Protein AF-A0A1I9Q5E5-F1 (afdb_monomer_lite)

Sequence (100 aa):
ARHRIICLQNDHKALMQRIESGLHDVHAEIRKTNIERFTVAGENNFEATGEPFVRVNLVVPNSPAEHAGLQLEDLIVEFGTVNWRNFKDLQDVNKVVQAS

Radius of gyration: 22.34 Å; chains: 1; bounding box: 32×34×68 Å

InterPro domains:
  IPR035269 26S Proteasome non-ATPase regulatory subunit 9 [PTHR12651] (1-100)
  IPR036034 PDZ superfamily [G3DSA:2.30.42.10] (36-100)
  IPR036034 PDZ superfamily [SSF50156] (48-96)
  IPR040815 Nas2, N-terminal [PF18265] (1-28)
  IPR041489 PDZ domain 6 [PF17820] (56-98)

Organism: NCBI:txid197152

Secondary structure (DSSP, 8-state):
-HHHHHHHHHHHHHHHHHHHHHHHHHHHHHHHHHHHHHHS--S------S---EE-----TTSHHHHTT--TTPEESEETTEETTT--SHHHHHHHHHT-

pLDDT: mean 80.88, std 14.98, range [41.22, 94.5]

Foldseek 3Di:
DVVVVVVVVVVVVVVVVVVVVVVVVVVVVVVVVVVVVVVVPVDPPPVLVADFDDFAQDDDPPDPCVVVVHDHGDTDQDQQPDGPVRDDDCVVNVVSVVVD

Structure (mmCIF, N/CA/C/O backbone):
data_AF-A0A1I9Q5E5-F1
#
_entry.id   AF-A0A1I9Q5E5-F1
#
loop_
_atom_site.group_PDB
_atom_site.id
_atom_site.type_symbol
_atom_site.label_atom_id
_atom_site.label_alt_id
_atom_site.label_comp_id
_atom_site.label_asym_id
_atom_site.label_entity_id
_atom_site.label_seq_id
_atom_site.pdbx_PDB_ins_code
_atom_site.Cartn_x
_atom_site.Cartn_y
_atom_site.Cartn_z
_atom_site.occupancy
_atom_site.B_iso_or_equiv
_atom_site.auth_seq_id
_atom_site.auth_comp_id
_atom_site.auth_asym_id
_atom_site.auth_atom_id
_atom_site.pdbx_PDB_model_num
ATOM 1 N N . ALA A 1 1 ? 11.679 12.477 -49.356 1.00 62.81 1 ALA A N 1
ATOM 2 C CA . ALA A 1 1 ? 11.637 12.967 -47.956 1.00 62.81 1 ALA A CA 1
ATOM 3 C C . ALA A 1 1 ? 10.633 12.213 -47.065 1.00 62.81 1 ALA A C 1
ATOM 5 O O . ALA A 1 1 ? 11.015 11.801 -45.979 1.00 62.81 1 ALA A O 1
ATOM 6 N N . ARG A 1 2 ? 9.389 11.959 -47.509 1.00 78.69 2 ARG A N 1
ATOM 7 C CA . ARG A 1 2 ? 8.328 11.311 -46.700 1.00 78.69 2 ARG A CA 1
ATOM 8 C C . ARG A 1 2 ? 8.628 9.875 -46.238 1.00 78.69 2 ARG A C 1
ATOM 10 O O . ARG A 1 2 ? 8.315 9.524 -45.111 1.00 78.69 2 ARG A O 1
ATOM 17 N N . HIS A 1 3 ? 9.268 9.066 -47.082 1.00 84.88 3 HIS A N 1
ATOM 18 C CA . HIS A 1 3 ? 9.592 7.669 -46.764 1.00 84.88 3 HIS A CA 1
ATOM 19 C C . HIS A 1 3 ? 10.504 7.538 -45.531 1.00 84.88 3 HIS A C 1
ATOM 21 O O . HIS A 1 3 ? 10.219 6.758 -44.633 1.00 84.88 3 HIS A O 1
ATOM 27 N N . ARG A 1 4 ? 11.537 8.386 -45.430 1.00 84.50 4 ARG A N 1
ATOM 28 C CA . ARG A 1 4 ? 12.478 8.390 -44.299 1.00 84.50 4 ARG A CA 1
ATOM 29 C C . ARG A 1 4 ? 11.793 8.715 -42.971 1.00 84.50 4 ARG A C 1
ATOM 31 O O . ARG A 1 4 ? 12.098 8.093 -41.963 1.00 84.50 4 ARG A O 1
ATOM 38 N N . ILE A 1 5 ? 10.855 9.662 -4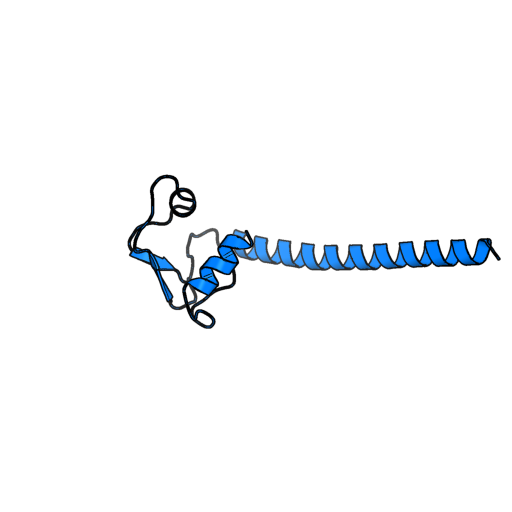2.988 1.00 84.81 5 ILE A N 1
ATOM 39 C CA . ILE A 1 5 ? 10.077 10.055 -41.806 1.00 84.81 5 ILE A CA 1
ATOM 40 C C . ILE A 1 5 ? 9.202 8.886 -41.341 1.00 84.81 5 ILE A C 1
ATOM 42 O O . ILE A 1 5 ? 9.170 8.587 -40.153 1.00 84.81 5 ILE A O 1
ATOM 46 N N . ILE A 1 6 ? 8.556 8.183 -42.278 1.00 83.69 6 ILE A N 1
ATOM 47 C CA . ILE A 1 6 ? 7.726 7.010 -41.972 1.00 83.69 6 ILE A CA 1
ATOM 48 C C . ILE A 1 6 ? 8.573 5.888 -41.356 1.00 83.69 6 ILE A C 1
ATOM 50 O O . ILE A 1 6 ? 8.169 5.307 -40.353 1.00 83.69 6 ILE A O 1
ATOM 54 N N . CYS A 1 7 ? 9.763 5.610 -41.901 1.00 87.56 7 CYS A N 1
ATOM 55 C CA . CYS A 1 7 ? 10.667 4.606 -41.335 1.00 87.56 7 CYS A CA 1
ATOM 56 C C . CYS A 1 7 ? 11.076 4.948 -39.898 1.00 87.56 7 CYS A C 1
ATOM 58 O O . CYS A 1 7 ? 11.007 4.084 -39.034 1.00 87.56 7 CYS A O 1
ATOM 60 N N . LEU A 1 8 ? 11.433 6.208 -39.632 1.00 89.38 8 LEU A N 1
ATOM 61 C CA . LEU A 1 8 ? 11.818 6.659 -38.291 1.00 89.38 8 LEU A CA 1
ATOM 62 C C . LEU A 1 8 ? 10.654 6.589 -37.294 1.00 89.38 8 LEU A C 1
ATOM 64 O O . LEU A 1 8 ? 10.847 6.186 -36.153 1.00 89.38 8 LEU A O 1
ATOM 68 N N . GLN A 1 9 ? 9.439 6.948 -37.715 1.00 89.31 9 GLN A N 1
ATOM 69 C CA . GLN A 1 9 ? 8.253 6.855 -36.858 1.00 89.31 9 GLN A CA 1
ATOM 70 C C . GLN A 1 9 ? 7.890 5.403 -36.532 1.00 89.31 9 GLN A C 1
ATOM 72 O O . GLN A 1 9 ? 7.533 5.099 -35.394 1.00 89.31 9 GLN A O 1
ATOM 77 N N . ASN A 1 10 ? 8.003 4.505 -37.512 1.00 91.56 10 ASN A N 1
ATOM 78 C CA . ASN A 1 10 ? 7.761 3.081 -37.308 1.00 91.56 10 ASN A CA 1
ATOM 79 C C . ASN A 1 10 ? 8.820 2.450 -36.398 1.00 91.56 10 ASN A C 1
ATOM 81 O O . ASN A 1 10 ? 8.462 1.686 -35.507 1.00 91.56 10 ASN A O 1
ATOM 85 N N . ASP A 1 11 ? 10.093 2.801 -36.584 1.00 93.56 11 ASP A N 1
ATOM 86 C CA . ASP A 1 11 ? 11.195 2.330 -35.740 1.00 93.56 11 ASP A CA 1
ATOM 87 C C . ASP A 1 11 ? 11.029 2.802 -34.291 1.00 93.56 11 ASP A C 1
ATOM 89 O O . ASP A 1 11 ? 11.045 1.995 -33.366 1.00 93.56 11 ASP A O 1
ATOM 93 N N . HIS A 1 12 ? 10.718 4.085 -34.095 1.00 94.50 12 HIS A N 1
ATOM 94 C CA . HIS A 1 12 ? 10.421 4.636 -32.776 1.00 94.50 12 HIS A CA 1
ATOM 95 C C . HIS A 1 12 ? 9.234 3.929 -32.104 1.00 94.50 12 HIS A C 1
ATOM 97 O O . HIS A 1 12 ? 9.297 3.592 -30.922 1.00 94.50 12 HIS A O 1
ATOM 103 N N . LYS A 1 13 ? 8.154 3.663 -32.851 1.00 92.62 13 LYS A N 1
ATOM 104 C CA . LYS A 1 13 ? 6.997 2.919 -32.334 1.00 92.62 13 LYS A CA 1
ATOM 105 C C . LYS A 1 13 ? 7.383 1.492 -31.936 1.00 92.62 13 LYS A C 1
ATOM 107 O O . LYS A 1 13 ? 6.978 1.038 -30.870 1.00 92.62 13 LYS A O 1
ATOM 112 N N . ALA A 1 14 ? 8.177 0.807 -32.757 1.00 94.12 14 ALA A N 1
ATOM 113 C CA . ALA A 1 14 ? 8.671 -0.532 -32.455 1.00 94.12 14 ALA A CA 1
ATOM 114 C C . ALA A 1 14 ? 9.596 -0.537 -31.225 1.00 94.12 14 ALA A C 1
ATOM 116 O O . ALA A 1 14 ? 9.510 -1.432 -30.387 1.00 94.12 14 ALA A O 1
ATOM 117 N N . LEU A 1 15 ? 10.446 0.482 -31.077 1.00 93.19 15 LEU A N 1
ATOM 118 C CA . LEU A 1 15 ? 11.325 0.642 -29.923 1.00 93.19 15 LEU A CA 1
ATOM 119 C C . LEU A 1 15 ? 10.528 0.877 -28.633 1.00 93.19 15 LEU A C 1
ATOM 121 O O . LEU A 1 15 ? 10.759 0.182 -27.647 1.00 93.19 15 LEU A O 1
ATOM 125 N N . MET A 1 16 ? 9.553 1.789 -28.656 1.00 94.44 16 MET A N 1
ATOM 126 C CA . MET A 1 16 ? 8.658 2.055 -27.522 1.00 94.44 16 MET A CA 1
ATOM 127 C C . MET A 1 16 ? 7.896 0.797 -27.089 1.00 94.44 16 MET A C 1
ATOM 129 O O . MET A 1 16 ? 7.855 0.489 -25.902 1.00 94.44 16 MET A O 1
ATOM 133 N N . GLN A 1 17 ? 7.368 0.020 -28.040 1.00 92.50 17 GLN A N 1
ATOM 134 C CA . GLN A 1 17 ? 6.678 -1.240 -27.738 1.00 92.50 17 GLN A CA 1
ATOM 135 C C . GLN A 1 17 ? 7.593 -2.267 -27.060 1.00 92.50 17 GLN A C 1
ATOM 137 O O . GLN A 1 17 ? 7.176 -2.948 -26.128 1.00 92.50 17 GLN A O 1
ATOM 142 N N . ARG A 1 18 ? 8.856 -2.367 -27.492 1.00 92.56 18 ARG A N 1
ATOM 143 C CA . ARG A 1 18 ? 9.835 -3.271 -26.867 1.00 92.56 18 ARG A CA 1
ATOM 144 C C . ARG A 1 18 ? 10.173 -2.853 -25.439 1.00 92.56 18 ARG A C 1
ATOM 146 O O . ARG A 1 18 ? 10.302 -3.718 -24.578 1.00 92.56 18 ARG A O 1
ATOM 153 N N . ILE A 1 19 ? 10.303 -1.549 -25.195 1.00 92.12 19 ILE A N 1
ATOM 154 C CA . ILE A 1 19 ? 10.541 -1.004 -23.852 1.00 92.12 19 ILE A CA 1
ATOM 155 C C . ILE A 1 19 ? 9.347 -1.314 -22.943 1.00 92.12 19 ILE A C 1
ATOM 157 O O . ILE A 1 19 ? 9.533 -1.831 -21.844 1.00 92.12 19 ILE A O 1
ATOM 161 N N . GLU A 1 20 ? 8.128 -1.044 -23.414 1.00 90.44 20 GLU A N 1
ATOM 162 C CA . GLU A 1 20 ? 6.902 -1.285 -22.652 1.00 90.44 20 GLU A CA 1
ATOM 163 C C . GLU A 1 20 ? 6.718 -2.771 -22.319 1.00 90.44 20 GLU A C 1
ATOM 165 O O . GLU A 1 20 ? 6.414 -3.100 -21.173 1.00 90.44 20 GLU A O 1
ATOM 170 N N . SER A 1 21 ? 6.967 -3.668 -23.279 1.00 89.31 21 SER A N 1
ATOM 171 C CA . SER A 1 21 ? 6.915 -5.118 -23.051 1.00 89.31 21 SER A CA 1
ATOM 172 C C . SER A 1 21 ? 7.927 -5.556 -21.995 1.00 89.31 21 SER A C 1
ATOM 174 O O . SER A 1 21 ? 7.547 -6.214 -21.034 1.00 89.31 21 SER A O 1
ATOM 176 N N . GLY A 1 22 ? 9.192 -5.137 -22.114 1.00 87.62 22 GLY A N 1
ATOM 177 C CA . GLY A 1 22 ? 10.230 -5.522 -21.154 1.00 87.62 22 GLY A CA 1
ATOM 178 C C . GLY A 1 22 ? 9.939 -5.034 -19.733 1.00 87.62 22 GLY A C 1
ATOM 179 O O . GLY A 1 22 ? 10.189 -5.754 -18.768 1.00 87.62 22 GLY A O 1
ATOM 180 N N . LEU A 1 23 ? 9.353 -3.841 -19.590 1.00 87.19 23 LEU A N 1
ATOM 181 C CA . LEU A 1 23 ? 8.914 -3.337 -18.289 1.00 87.19 23 LEU A CA 1
ATOM 182 C C . LEU A 1 23 ? 7.760 -4.173 -17.715 1.00 87.19 23 LEU A C 1
ATOM 184 O O . LEU A 1 23 ? 7.768 -4.496 -16.527 1.00 87.19 23 LEU A O 1
ATOM 188 N N . HIS A 1 24 ? 6.786 -4.543 -18.552 1.00 87.62 24 HIS A N 1
ATOM 189 C CA . HIS A 1 24 ? 5.682 -5.409 -18.142 1.00 87.62 24 HIS A CA 1
ATOM 190 C C . HIS A 1 24 ? 6.159 -6.798 -17.728 1.00 87.62 24 HIS A C 1
ATOM 192 O O . HIS A 1 24 ? 5.646 -7.310 -16.737 1.00 87.62 24 HIS A O 1
ATOM 198 N N . ASP A 1 25 ? 7.136 -7.380 -18.422 1.00 85.12 25 ASP A N 1
ATOM 199 C CA . ASP A 1 25 ? 7.691 -8.696 -18.096 1.00 85.12 25 ASP A CA 1
ATOM 200 C C . ASP A 1 25 ? 8.390 -8.681 -16.730 1.00 85.12 25 ASP A C 1
ATOM 202 O O . ASP A 1 25 ? 8.075 -9.499 -15.863 1.00 85.12 25 ASP A O 1
ATOM 206 N N . VAL A 1 26 ? 9.247 -7.683 -16.480 1.00 84.75 26 VAL A N 1
ATOM 207 C CA . VAL A 1 26 ? 9.906 -7.499 -15.174 1.00 84.75 26 VAL A CA 1
ATOM 208 C C . VAL A 1 26 ? 8.871 -7.285 -14.067 1.00 84.75 26 VAL A C 1
ATOM 210 O O . VAL A 1 26 ? 8.935 -7.915 -13.013 1.00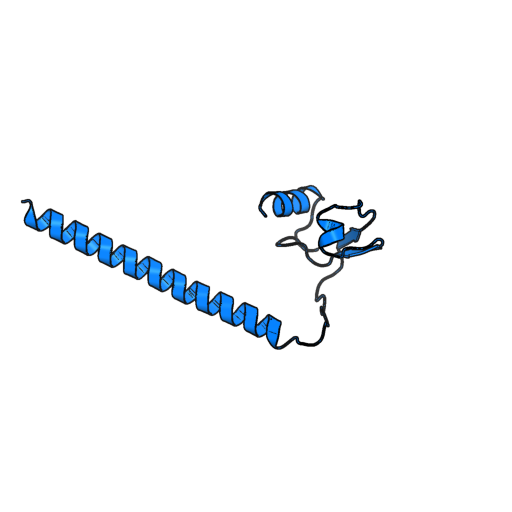 84.75 26 VAL A O 1
ATOM 213 N N . HIS A 1 27 ? 7.872 -6.428 -14.294 1.00 81.88 27 HIS A N 1
ATOM 214 C CA . HIS A 1 27 ? 6.816 -6.190 -13.310 1.00 81.88 27 HIS A CA 1
ATOM 215 C C . HIS A 1 27 ? 5.900 -7.407 -13.108 1.00 81.88 27 HIS A C 1
ATOM 217 O O . HIS A 1 27 ? 5.412 -7.627 -11.999 1.00 81.88 27 HIS A O 1
ATOM 223 N N . ALA A 1 28 ? 5.642 -8.208 -14.142 1.00 79.31 28 ALA A N 1
ATOM 224 C CA . ALA A 1 28 ? 4.866 -9.440 -14.043 1.00 79.31 28 ALA A CA 1
ATOM 225 C C . ALA A 1 28 ? 5.618 -10.510 -13.243 1.00 79.31 28 ALA A C 1
ATOM 227 O O . ALA A 1 28 ? 5.003 -11.177 -12.412 1.00 79.31 28 ALA A O 1
ATOM 228 N N . GLU A 1 29 ? 6.932 -10.628 -13.431 1.00 74.00 29 GLU A N 1
ATOM 229 C CA . GLU A 1 29 ? 7.788 -11.541 -12.672 1.00 74.00 29 GLU A CA 1
ATOM 230 C C . GLU A 1 29 ? 7.909 -11.127 -11.201 1.00 74.00 29 GLU A C 1
ATOM 232 O O . GLU A 1 29 ? 7.762 -11.966 -10.310 1.00 74.00 29 GLU A O 1
ATOM 237 N N . ILE A 1 30 ? 8.047 -9.826 -10.922 1.00 75.88 30 ILE A N 1
ATOM 238 C CA . ILE A 1 30 ? 7.998 -9.292 -9.552 1.00 75.88 30 ILE A CA 1
ATOM 239 C C . ILE A 1 30 ? 6.625 -9.553 -8.924 1.00 75.88 30 ILE A C 1
ATOM 241 O O . ILE A 1 30 ? 6.560 -10.013 -7.786 1.00 75.88 30 ILE A O 1
ATOM 245 N N . ARG A 1 31 ? 5.518 -9.319 -9.648 1.00 71.69 31 ARG A N 1
ATOM 246 C CA . ARG A 1 31 ? 4.164 -9.608 -9.143 1.00 71.69 31 ARG A CA 1
ATOM 247 C C . ARG A 1 31 ? 3.954 -11.091 -8.862 1.00 71.69 31 ARG A C 1
ATOM 249 O O . ARG A 1 31 ? 3.412 -11.409 -7.810 1.00 71.69 31 ARG A O 1
ATOM 256 N N . LYS A 1 32 ? 4.391 -11.988 -9.750 1.00 66.81 32 LYS A N 1
ATOM 257 C CA . LYS A 1 32 ? 4.324 -13.438 -9.520 1.00 66.81 32 LYS A CA 1
ATOM 258 C C . LYS A 1 32 ? 5.173 -13.853 -8.330 1.00 66.81 32 LYS A C 1
ATOM 260 O O . LYS A 1 32 ? 4.650 -14.519 -7.457 1.00 66.81 32 LYS A O 1
ATOM 265 N N . THR A 1 33 ? 6.417 -13.389 -8.243 1.00 66.94 33 THR A N 1
ATOM 266 C CA . THR A 1 33 ? 7.303 -13.684 -7.107 1.00 66.94 33 THR A CA 1
ATOM 267 C C . THR A 1 33 ? 6.708 -13.178 -5.795 1.00 66.94 33 THR A C 1
ATOM 269 O O . THR A 1 33 ? 6.785 -13.859 -4.777 1.00 66.94 33 THR A O 1
ATOM 272 N N . ASN A 1 34 ? 6.093 -11.993 -5.803 1.00 61.69 34 ASN A N 1
ATOM 273 C CA . ASN A 1 34 ? 5.419 -11.459 -4.630 1.00 61.69 34 ASN A CA 1
ATOM 274 C C . ASN A 1 34 ? 4.221 -12.341 -4.257 1.00 61.69 34 ASN A C 1
ATOM 276 O O . ASN A 1 34 ? 4.151 -12.813 -3.132 1.00 61.69 34 ASN A O 1
ATOM 280 N N . ILE A 1 35 ? 3.332 -12.651 -5.206 1.00 58.59 35 ILE A N 1
ATOM 281 C CA . ILE A 1 35 ? 2.170 -13.514 -4.952 1.00 58.59 35 ILE A CA 1
ATOM 282 C C . ILE A 1 35 ? 2.589 -14.927 -4.526 1.00 58.59 35 ILE A C 1
ATOM 284 O O . ILE A 1 35 ? 2.000 -15.456 -3.597 1.00 58.59 35 ILE A O 1
ATOM 288 N N . GLU A 1 36 ? 3.633 -15.514 -5.111 1.00 54.38 36 GLU A N 1
ATOM 289 C CA . GLU A 1 36 ? 4.137 -16.832 -4.714 1.00 54.38 36 GLU A CA 1
ATOM 290 C C . GLU A 1 36 ? 4.726 -16.824 -3.298 1.00 54.38 36 GLU A C 1
ATOM 292 O O . GLU A 1 36 ? 4.482 -17.767 -2.546 1.00 54.38 36 GLU A O 1
ATOM 297 N N . ARG A 1 37 ? 5.396 -15.735 -2.881 1.00 51.84 37 ARG A N 1
ATOM 298 C CA . ARG A 1 37 ? 5.780 -15.512 -1.472 1.00 51.84 37 ARG A CA 1
ATOM 299 C C . ARG A 1 37 ? 4.564 -15.413 -0.545 1.00 51.84 37 ARG A C 1
ATOM 301 O O . ARG A 1 37 ? 4.645 -15.884 0.583 1.00 51.84 37 ARG A O 1
ATOM 308 N N . PHE A 1 38 ? 3.446 -14.857 -1.015 1.00 48.38 38 PHE A N 1
ATOM 309 C CA . PHE A 1 38 ? 2.187 -14.800 -0.263 1.00 48.38 38 PHE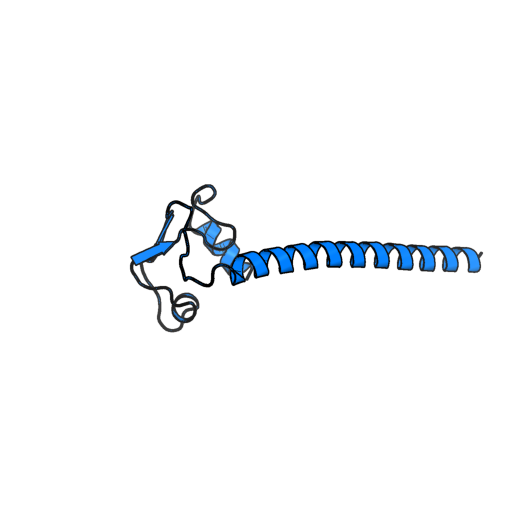 A CA 1
ATOM 310 C C . PHE A 1 38 ? 1.422 -16.138 -0.253 1.00 48.38 38 PHE A C 1
ATOM 312 O O . PHE A 1 38 ? 0.738 -16.425 0.722 1.00 48.38 38 PHE A O 1
ATOM 319 N N . THR A 1 39 ? 1.536 -16.987 -1.282 1.00 48.50 39 THR A N 1
ATOM 320 C CA . THR A 1 39 ? 0.773 -18.251 -1.365 1.00 48.50 39 THR A CA 1
ATOM 321 C C . THR A 1 39 ? 1.446 -19.442 -0.686 1.00 48.50 39 THR A C 1
ATOM 323 O O . THR A 1 39 ? 0.752 -20.386 -0.320 1.00 48.50 39 THR A O 1
ATOM 326 N N . VAL A 1 40 ? 2.771 -19.425 -0.488 1.00 49.34 40 VAL A N 1
ATOM 327 C CA . VAL A 1 40 ? 3.461 -20.454 0.325 1.00 49.34 40 VAL A CA 1
ATOM 328 C C . VAL A 1 40 ? 3.372 -20.184 1.832 1.00 49.34 40 VAL A C 1
ATOM 330 O O . VAL A 1 40 ? 3.646 -21.079 2.624 1.00 49.34 40 VAL A O 1
ATOM 333 N N . ALA A 1 41 ? 2.917 -18.994 2.234 1.00 47.25 41 ALA A N 1
ATOM 334 C CA . ALA A 1 41 ? 2.546 -18.652 3.606 1.00 47.25 41 ALA A CA 1
ATOM 335 C C . ALA A 1 41 ? 1.052 -18.946 3.855 1.00 47.25 41 ALA A C 1
ATOM 337 O O . ALA A 1 41 ? 0.292 -18.105 4.321 1.00 47.25 41 ALA A O 1
ATOM 338 N N . GLY A 1 42 ? 0.620 -20.164 3.510 1.00 42.28 42 GLY A N 1
ATOM 339 C CA . GLY A 1 42 ? -0.722 -20.695 3.787 1.00 42.28 42 GLY A CA 1
ATOM 340 C C . GLY A 1 42 ? -0.961 -21.069 5.255 1.00 42.28 42 GLY A C 1
ATOM 341 O O . GLY A 1 42 ? -1.874 -21.832 5.556 1.00 42.28 42 GLY A O 1
ATOM 342 N N . GLU A 1 43 ? -0.158 -20.533 6.165 1.00 41.22 43 GLU A N 1
ATOM 343 C CA . GLU A 1 43 ? -0.470 -20.419 7.580 1.00 41.22 43 GLU A CA 1
ATOM 344 C C . GLU A 1 43 ? -0.587 -18.920 7.840 1.00 41.22 43 GLU A C 1
ATOM 346 O O . GLU A 1 43 ? 0.302 -18.166 7.452 1.00 41.22 43 GLU A O 1
ATOM 351 N N . ASN A 1 44 ? -1.678 -18.477 8.469 1.00 47.06 44 ASN A N 1
ATOM 352 C CA . ASN A 1 44 ? -1.916 -17.088 8.885 1.00 47.06 44 ASN A CA 1
ATOM 353 C C . ASN A 1 44 ? -0.939 -16.640 9.988 1.00 47.06 44 ASN A C 1
ATOM 355 O O . ASN A 1 44 ? -1.328 -16.026 10.976 1.00 47.06 44 ASN A O 1
ATOM 359 N N . ASN A 1 45 ? 0.337 -16.966 9.841 1.00 45.22 45 ASN A N 1
ATOM 360 C CA . ASN A 1 45 ? 1.408 -16.305 10.526 1.00 45.22 45 ASN A CA 1
ATOM 361 C C . ASN A 1 45 ? 1.770 -15.110 9.643 1.00 45.22 45 ASN A C 1
ATOM 363 O O . ASN A 1 45 ? 2.692 -15.149 8.828 1.00 45.22 45 ASN A O 1
ATOM 367 N N . PHE A 1 46 ? 1.002 -14.027 9.806 1.00 49.69 46 PHE A N 1
ATOM 368 C CA . PHE A 1 46 ? 1.610 -12.704 9.766 1.00 49.69 46 PHE A CA 1
ATOM 369 C C . PHE A 1 46 ? 2.709 -12.749 10.839 1.00 49.69 46 PHE A C 1
ATOM 371 O O . PHE A 1 46 ? 2.506 -12.325 11.974 1.00 49.69 46 PHE A O 1
ATOM 378 N N . GLU A 1 47 ? 3.865 -13.325 10.497 1.00 49.78 47 GLU A N 1
ATOM 379 C CA . GLU A 1 47 ? 5.123 -13.035 11.161 1.00 49.78 47 GLU A CA 1
ATOM 380 C C . GLU A 1 47 ? 5.319 -11.556 10.866 1.00 49.78 47 GLU A C 1
ATOM 382 O O . GLU A 1 47 ? 5.907 -11.158 9.861 1.00 49.78 47 GLU A O 1
ATOM 387 N N . ALA A 1 48 ? 4.679 -10.723 11.680 1.00 54.97 48 ALA A N 1
ATOM 388 C CA . ALA A 1 48 ? 4.896 -9.308 11.701 1.00 54.97 48 ALA A CA 1
ATOM 389 C C . ALA A 1 48 ? 6.351 -9.133 12.116 1.00 54.97 48 ALA A C 1
ATOM 391 O O . ALA A 1 48 ? 6.673 -8.995 13.293 1.00 54.97 48 ALA A O 1
ATOM 392 N N . THR A 1 49 ? 7.262 -9.181 11.148 1.00 59.62 49 THR A N 1
ATOM 393 C CA . THR A 1 49 ? 8.698 -9.002 11.359 1.00 59.62 49 THR A CA 1
ATOM 394 C C . THR A 1 49 ? 9.028 -7.532 11.656 1.00 59.62 49 THR A C 1
ATOM 396 O O . THR A 1 49 ? 10.068 -7.019 11.245 1.00 59.62 49 THR A O 1
ATOM 399 N N . GLY A 1 50 ? 8.124 -6.815 12.322 1.00 67.56 50 GLY A N 1
ATOM 400 C CA . GLY A 1 50 ? 8.181 -5.389 12.575 1.00 67.56 50 GLY A CA 1
ATOM 401 C C . GLY A 1 50 ? 7.545 -5.047 13.914 1.00 67.56 50 GLY A C 1
ATOM 402 O O . GLY A 1 50 ? 6.591 -5.682 14.356 1.00 67.56 50 GLY A O 1
ATOM 403 N N . GLU A 1 51 ? 8.098 -4.030 14.565 1.00 85.19 51 GLU A N 1
ATOM 404 C CA . GLU A 1 51 ? 7.550 -3.501 15.807 1.00 85.19 51 GLU A CA 1
ATOM 405 C C . GLU A 1 51 ? 6.214 -2.795 15.517 1.00 85.19 51 GLU A C 1
ATOM 407 O O . GLU A 1 51 ? 6.133 -2.011 14.564 1.00 85.19 51 GLU A O 1
ATOM 412 N N . PRO A 1 52 ? 5.155 -3.054 16.303 1.00 89.75 52 PRO A N 1
ATOM 413 C CA . PRO A 1 52 ? 3.901 -2.335 16.152 1.00 89.75 52 PRO A CA 1
ATOM 414 C C . PRO A 1 52 ? 4.108 -0.858 16.488 1.00 89.75 52 PRO A C 1
ATOM 416 O O . PRO A 1 52 ? 4.709 -0.521 17.508 1.00 89.75 52 PRO A O 1
ATOM 419 N N . PHE A 1 53 ? 3.592 0.027 15.637 1.00 90.75 53 PHE A N 1
ATOM 420 C CA . PHE A 1 53 ? 3.795 1.474 15.775 1.00 90.75 53 PHE A CA 1
ATOM 421 C C . PHE A 1 53 ? 2.491 2.256 15.967 1.00 90.75 53 PHE A C 1
ATOM 423 O O . PHE A 1 53 ? 2.519 3.400 16.417 1.00 90.75 53 PHE A O 1
ATOM 430 N N . VAL A 1 54 ? 1.341 1.644 15.667 1.00 91.06 54 VAL A N 1
ATOM 431 C CA . VAL A 1 54 ? 0.009 2.231 15.860 1.00 91.06 54 VAL A CA 1
ATOM 432 C C . VAL A 1 54 ? -0.910 1.205 16.513 1.00 91.06 54 VAL A C 1
ATOM 434 O O . VAL A 1 54 ? -0.852 0.019 16.199 1.00 91.06 54 VAL A O 1
ATOM 437 N N . ARG A 1 55 ? -1.787 1.677 17.403 1.00 92.25 55 ARG A N 1
ATOM 438 C CA . ARG A 1 55 ? -2.892 0.896 17.966 1.00 92.25 55 ARG A CA 1
ATOM 439 C C . ARG A 1 55 ? -4.226 1.474 17.516 1.00 92.25 55 ARG A C 1
ATOM 441 O O . ARG A 1 55 ? -4.427 2.689 17.587 1.00 92.25 55 ARG A O 1
ATOM 448 N N . VAL A 1 56 ? -5.146 0.611 17.107 1.00 91.62 56 VAL A N 1
ATOM 449 C CA . VAL A 1 56 ? -6.505 1.004 16.739 1.00 91.62 56 VAL A CA 1
ATOM 450 C C . VAL A 1 56 ? -7.283 1.371 18.000 1.00 91.62 56 VAL A C 1
ATOM 452 O O . VAL A 1 56 ? -7.486 0.553 18.891 1.00 91.62 56 VAL A O 1
ATOM 455 N N . ASN A 1 57 ? -7.712 2.630 18.092 1.00 91.44 57 ASN A N 1
ATOM 456 C CA . ASN A 1 57 ? -8.474 3.125 19.242 1.00 91.44 57 ASN A CA 1
ATOM 457 C C . ASN A 1 57 ? -9.989 3.130 19.007 1.00 91.44 57 ASN A C 1
ATOM 459 O O . ASN A 1 57 ? -10.761 3.150 19.957 1.00 91.44 57 ASN A O 1
ATOM 463 N N . LEU A 1 58 ? -10.423 3.185 17.748 1.00 90.31 58 LEU A N 1
ATOM 464 C CA . LEU A 1 58 ? -11.833 3.230 17.386 1.00 90.31 58 LEU A CA 1
ATOM 465 C C . LEU A 1 58 ? -12.007 2.736 15.954 1.00 90.31 58 LEU A C 1
ATOM 467 O O . LEU A 1 58 ? -11.262 3.141 15.062 1.00 90.31 58 LEU A O 1
ATOM 471 N N . VAL A 1 59 ? -13.044 1.934 15.742 1.00 90.94 59 VAL A N 1
ATOM 472 C CA . VAL A 1 59 ? -13.538 1.561 14.417 1.00 90.94 59 VAL A CA 1
ATOM 473 C C . VAL A 1 59 ? -14.987 2.020 14.330 1.00 90.94 59 VAL A C 1
ATOM 475 O O . VAL A 1 59 ? -15.789 1.743 15.220 1.00 90.94 59 VAL A O 1
ATOM 478 N N . VAL A 1 60 ? -15.303 2.798 13.296 1.00 92.25 60 VAL A N 1
ATOM 479 C CA . VAL A 1 60 ? -16.650 3.345 13.090 1.00 92.25 60 VAL A CA 1
ATOM 480 C C . VAL A 1 60 ? -17.481 2.346 12.272 1.00 92.25 60 VAL A C 1
ATOM 482 O O . VAL A 1 60 ? -16.951 1.807 11.296 1.00 92.25 60 VAL A O 1
ATOM 485 N N . PRO A 1 61 ? -18.770 2.127 12.598 1.00 91.44 61 PRO A N 1
ATOM 486 C CA . PRO A 1 61 ? -19.636 1.254 11.809 1.00 91.44 61 PRO A CA 1
ATOM 487 C C . PRO A 1 61 ? -19.772 1.714 10.356 1.00 91.44 61 PRO A C 1
ATOM 489 O O . PRO A 1 61 ? -19.881 2.913 10.092 1.00 91.44 61 PRO A O 1
ATOM 492 N N . ASN A 1 62 ? -19.815 0.771 9.417 1.00 91.31 62 ASN A N 1
ATOM 493 C CA . ASN A 1 62 ? -19.822 0.978 7.963 1.00 91.31 62 ASN A CA 1
ATOM 494 C C . ASN A 1 62 ? -18.596 1.739 7.418 1.00 91.31 62 ASN A C 1
ATOM 496 O O . ASN A 1 62 ? -18.637 2.275 6.307 1.00 91.31 62 ASN A O 1
ATOM 500 N N 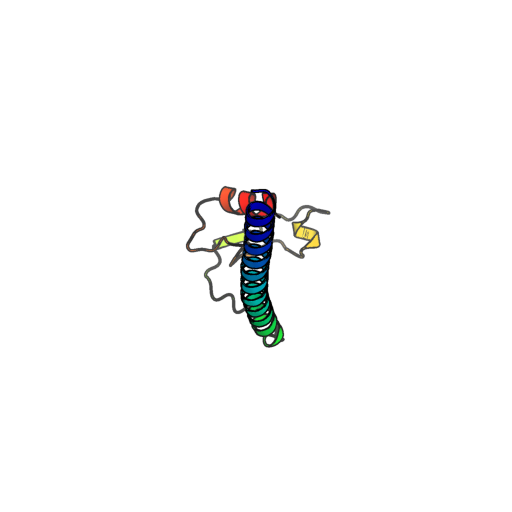. SER A 1 63 ? -17.505 1.827 8.183 1.00 88.50 63 SER A N 1
ATOM 501 C CA . SER A 1 63 ? -16.259 2.438 7.712 1.00 88.50 63 SER A CA 1
ATOM 502 C C . SER A 1 63 ? -15.418 1.449 6.892 1.00 88.50 63 SER A C 1
ATOM 504 O O . SER A 1 63 ? -15.566 0.234 7.041 1.00 88.50 63 SER A O 1
ATOM 506 N N . PRO A 1 64 ? -14.473 1.935 6.064 1.00 87.19 64 PRO A N 1
ATOM 507 C CA . PRO A 1 64 ? -13.523 1.062 5.375 1.00 87.19 64 PRO A CA 1
ATOM 508 C C . PRO A 1 64 ? -12.731 0.160 6.331 1.00 87.19 64 PRO A C 1
ATOM 510 O O . PRO A 1 64 ? -12.416 -0.968 5.976 1.00 87.19 64 PRO A O 1
ATOM 513 N N . ALA A 1 65 ? -12.451 0.637 7.550 1.00 89.44 65 ALA A N 1
ATOM 514 C CA . ALA A 1 65 ? -11.745 -0.126 8.575 1.00 89.44 65 ALA A CA 1
ATOM 515 C C . ALA A 1 65 ? -12.575 -1.312 9.097 1.00 89.44 65 ALA A C 1
ATOM 517 O O . ALA A 1 65 ? -12.028 -2.397 9.267 1.00 89.44 65 ALA A O 1
ATOM 518 N N . GLU A 1 66 ? -13.890 -1.135 9.283 1.00 91.44 66 GLU A N 1
ATOM 519 C CA . GLU A 1 66 ? -14.789 -2.229 9.681 1.00 91.44 66 GLU A CA 1
ATOM 520 C C . GLU A 1 66 ? -14.901 -3.281 8.573 1.00 91.44 66 GLU A C 1
ATOM 522 O O . GLU A 1 66 ? -14.755 -4.473 8.833 1.00 91.44 66 GLU A O 1
ATOM 527 N N . HIS A 1 67 ? -15.086 -2.851 7.321 1.00 88.81 67 HIS A N 1
ATOM 528 C CA . HIS A 1 67 ? -15.138 -3.772 6.181 1.00 88.81 67 HIS A CA 1
ATOM 529 C C . HIS A 1 67 ? -13.808 -4.501 5.941 1.00 88.81 67 HIS A C 1
ATOM 531 O O . HIS A 1 67 ? -13.812 -5.623 5.440 1.00 88.81 67 HIS A O 1
ATOM 537 N N . ALA A 1 68 ? -12.682 -3.883 6.310 1.00 85.62 68 ALA A N 1
ATOM 538 C CA . ALA A 1 68 ? -11.362 -4.507 6.292 1.00 85.62 68 ALA A CA 1
ATOM 539 C C . ALA A 1 68 ? -11.126 -5.473 7.469 1.00 85.62 68 ALA A C 1
ATOM 541 O O . ALA A 1 68 ? -10.109 -6.162 7.484 1.00 85.62 68 ALA A O 1
ATOM 542 N N . GLY A 1 69 ? -12.046 -5.537 8.439 1.00 89.19 69 GLY A N 1
ATOM 543 C CA . GLY A 1 69 ? -11.956 -6.423 9.597 1.00 89.19 69 GLY A CA 1
ATOM 544 C C . GLY A 1 69 ? -11.062 -5.914 10.728 1.00 89.19 69 GLY A C 1
ATOM 545 O O . GLY A 1 69 ? -10.712 -6.706 11.596 1.00 89.19 69 GLY A O 1
ATOM 546 N N . LEU A 1 70 ? -10.695 -4.626 10.742 1.00 91.12 70 LEU A N 1
ATOM 547 C CA . LEU A 1 70 ? -9.950 -4.034 11.857 1.00 91.12 70 LEU A CA 1
ATOM 548 C C . LEU A 1 70 ? -10.828 -3.953 13.108 1.00 91.12 70 LEU A C 1
ATOM 550 O O . LEU A 1 70 ? -12.015 -3.623 13.030 1.00 91.12 70 LEU A O 1
ATOM 554 N N . GLN A 1 71 ? -10.226 -4.195 14.268 1.00 91.75 71 GLN A N 1
ATOM 555 C CA . GLN A 1 71 ? -10.896 -4.196 15.563 1.00 91.75 71 GLN A CA 1
ATOM 556 C C . GLN A 1 71 ? -10.232 -3.236 16.555 1.00 91.75 71 GLN A C 1
ATOM 558 O O . GLN A 1 71 ? -9.127 -2.732 16.357 1.00 91.75 71 GLN A O 1
ATOM 563 N N . LEU A 1 72 ? -10.955 -2.941 17.638 1.00 91.19 72 LEU A N 1
ATOM 564 C CA . LEU A 1 72 ? -10.422 -2.172 18.757 1.00 91.19 72 LEU A CA 1
ATOM 565 C C . LEU A 1 72 ? -9.184 -2.879 19.325 1.00 91.19 72 LEU A C 1
ATOM 567 O O . LEU A 1 72 ? -9.195 -4.091 19.496 1.00 91.19 72 LEU A O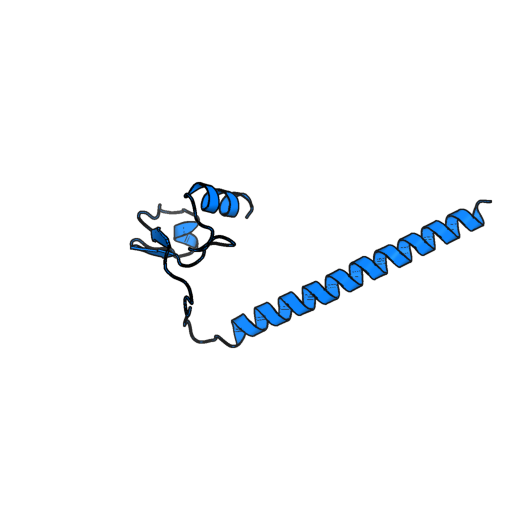 1
ATOM 571 N N . GLU A 1 73 ? -8.163 -2.100 19.671 1.00 91.19 73 GLU A N 1
ATOM 572 C CA . GLU A 1 73 ? -6.900 -2.560 20.261 1.00 91.19 73 GLU A CA 1
ATOM 573 C C . GLU A 1 73 ? -5.962 -3.331 19.326 1.00 91.19 73 GLU A C 1
ATOM 575 O O . GLU A 1 73 ? -4.857 -3.678 19.748 1.00 91.19 73 GLU A O 1
ATOM 580 N N . ASP A 1 74 ? -6.318 -3.487 18.049 1.00 91.50 74 ASP A N 1
ATOM 581 C CA . ASP A 1 74 ? -5.415 -4.064 17.057 1.00 91.50 74 ASP A CA 1
ATOM 582 C C . ASP A 1 74 ? -4.116 -3.262 16.951 1.00 91.50 74 ASP A C 1
ATOM 584 O O . ASP A 1 74 ? -4.104 -2.024 16.954 1.00 91.50 74 ASP A O 1
ATOM 588 N N . LEU A 1 75 ? -3.005 -3.988 16.834 1.00 90.94 75 LEU A N 1
ATOM 589 C CA . LEU A 1 75 ? -1.672 -3.425 16.679 1.00 90.94 75 LEU A CA 1
ATOM 590 C C . LEU A 1 75 ? -1.249 -3.487 15.214 1.00 90.94 75 LEU A C 1
ATOM 592 O O . LEU A 1 75 ? -1.111 -4.559 14.629 1.00 90.94 75 LEU A O 1
ATOM 596 N N . ILE A 1 76 ? -1.009 -2.315 14.634 1.00 89.38 76 ILE A N 1
ATOM 597 C CA . ILE A 1 76 ? -0.600 -2.163 13.244 1.00 89.38 76 ILE A CA 1
ATOM 598 C C . ILE A 1 76 ? 0.925 -2.152 13.168 1.00 89.38 76 ILE A C 1
ATOM 600 O O . ILE A 1 76 ? 1.602 -1.326 13.789 1.00 89.38 76 ILE A O 1
ATOM 604 N N . VAL A 1 77 ? 1.447 -3.080 12.376 1.00 90.69 77 VAL A N 1
ATOM 605 C CA . VAL A 1 77 ? 2.885 -3.307 12.160 1.00 90.69 77 VAL A CA 1
ATOM 606 C C . VAL A 1 77 ? 3.358 -2.695 10.841 1.00 90.69 77 VAL A C 1
ATOM 608 O O . VAL A 1 77 ? 4.483 -2.205 10.744 1.00 90.69 77 VAL A O 1
ATOM 611 N N . GLU A 1 78 ? 2.462 -2.629 9.855 1.00 87.31 78 GLU A N 1
ATOM 612 C CA . GLU A 1 78 ? 2.648 -1.966 8.566 1.00 87.31 78 GLU A CA 1
ATOM 613 C C . GLU A 1 78 ? 1.287 -1.491 8.028 1.00 87.31 78 GLU A C 1
ATOM 615 O O . GLU A 1 78 ? 0.267 -2.149 8.228 1.00 87.31 78 GLU A O 1
ATOM 620 N N . PHE A 1 79 ? 1.265 -0.343 7.352 1.00 86.75 79 PHE A N 1
ATOM 621 C CA . PHE A 1 79 ? 0.097 0.194 6.660 1.00 86.75 79 PHE A CA 1
ATOM 622 C C . PHE A 1 79 ? 0.510 0.726 5.282 1.00 86.75 79 PHE A C 1
ATOM 624 O O . PHE A 1 79 ? 1.056 1.827 5.152 1.00 86.75 79 PHE A O 1
ATOM 631 N N . GLY A 1 80 ? 0.281 -0.073 4.238 1.00 86.06 80 GLY A N 1
ATOM 632 C CA . GLY A 1 80 ? 0.765 0.214 2.886 1.00 86.06 80 GLY A CA 1
ATOM 633 C C . GLY A 1 80 ? 2.290 0.303 2.856 1.00 86.06 80 GLY A C 1
ATOM 634 O O . GLY A 1 80 ? 2.974 -0.687 3.064 1.00 86.06 80 GLY A O 1
ATOM 635 N N . THR A 1 81 ? 2.835 1.494 2.608 1.00 86.50 81 THR A N 1
ATOM 636 C CA . THR A 1 81 ? 4.290 1.734 2.627 1.00 86.50 81 THR A CA 1
ATOM 637 C C . THR A 1 81 ? 4.809 2.257 3.971 1.00 86.50 81 THR A C 1
ATOM 639 O O . THR A 1 81 ? 5.999 2.551 4.089 1.00 86.50 81 THR A O 1
ATOM 642 N N . VAL A 1 82 ? 3.934 2.459 4.961 1.00 89.19 82 VAL A N 1
ATOM 643 C CA . VAL A 1 82 ? 4.274 3.047 6.265 1.00 89.19 82 VAL A CA 1
ATOM 644 C C . VAL A 1 82 ? 4.514 1.945 7.296 1.00 89.19 82 VAL A C 1
ATOM 646 O O . VAL A 1 82 ? 3.687 1.056 7.453 1.00 89.19 82 VAL A O 1
ATOM 649 N N . ASN A 1 83 ? 5.626 2.015 8.023 1.00 90.56 83 ASN A N 1
ATOM 650 C CA . ASN A 1 83 ? 6.014 1.091 9.089 1.00 90.56 83 ASN A CA 1
ATOM 651 C C . ASN A 1 83 ? 6.728 1.842 10.225 1.00 90.56 83 ASN A C 1
ATOM 653 O O . ASN A 1 83 ? 6.986 3.043 10.126 1.00 90.56 83 ASN A O 1
ATOM 657 N N . TRP A 1 84 ? 7.117 1.133 11.288 1.00 89.56 84 TRP A N 1
ATOM 658 C CA . TRP A 1 84 ? 7.758 1.735 12.466 1.00 89.56 84 TRP A CA 1
ATOM 659 C C . TRP A 1 84 ? 9.012 2.576 12.164 1.00 89.56 84 TRP A C 1
ATOM 661 O O . TRP A 1 84 ? 9.324 3.495 12.917 1.00 89.56 84 TRP A O 1
ATOM 671 N N . ARG A 1 85 ? 9.733 2.300 11.065 1.00 88.00 85 ARG A N 1
ATOM 672 C CA . ARG A 1 85 ? 10.965 3.026 10.704 1.00 88.00 85 ARG A CA 1
ATOM 673 C C . ARG A 1 85 ? 10.697 4.372 10.046 1.00 88.00 85 ARG A C 1
ATOM 675 O O . ARG A 1 85 ? 11.555 5.251 10.105 1.00 88.00 85 ARG A O 1
ATOM 682 N N . ASN A 1 86 ? 9.570 4.513 9.352 1.00 89.38 86 ASN A N 1
ATOM 683 C CA . ASN A 1 86 ? 9.255 5.714 8.577 1.00 89.38 86 ASN A CA 1
ATOM 684 C C . ASN A 1 86 ? 8.040 6.487 9.106 1.00 89.38 86 ASN A C 1
ATOM 686 O O . ASN A 1 86 ? 7.817 7.612 8.657 1.00 89.38 86 ASN A O 1
ATOM 690 N N . PHE A 1 87 ? 7.304 5.922 10.063 1.00 90.00 87 PHE A N 1
ATOM 691 C CA . PHE A 1 87 ? 6.169 6.573 10.693 1.00 90.00 87 PHE A CA 1
ATOM 692 C C . PHE A 1 87 ? 6.614 7.780 11.522 1.00 90.00 87 PHE A C 1
ATOM 694 O O . PHE A 1 87 ? 7.425 7.659 12.441 1.00 90.00 87 PHE A O 1
ATOM 701 N N . LYS A 1 88 ? 6.063 8.953 11.198 1.00 89.81 88 LYS A N 1
ATOM 702 C CA . LYS A 1 88 ? 6.277 10.191 11.961 1.00 89.81 88 LYS A CA 1
ATOM 703 C C . LYS A 1 88 ? 4.996 10.672 12.621 1.00 89.81 88 LYS A C 1
ATOM 705 O O . LYS A 1 88 ? 5.015 11.031 13.792 1.00 89.81 88 LYS A O 1
ATOM 710 N N . ASP A 1 89 ? 3.906 10.695 11.859 1.00 90.50 89 ASP A N 1
ATOM 711 C CA . ASP A 1 89 ? 2.590 11.132 12.315 1.00 90.50 89 ASP A CA 1
ATOM 712 C C . ASP A 1 89 ? 1.474 10.430 11.519 1.00 90.50 89 ASP A C 1
ATOM 714 O O . ASP A 1 89 ? 1.699 9.923 10.416 1.00 90.50 89 ASP A O 1
ATOM 718 N N . LEU A 1 90 ? 0.244 10.444 12.043 1.00 88.12 90 LEU A N 1
ATOM 719 C CA . LEU A 1 90 ? -0.949 9.914 11.371 1.00 88.12 90 LEU A CA 1
ATOM 720 C C . LEU A 1 90 ? -1.208 10.527 9.984 1.00 88.12 90 LEU A C 1
ATOM 722 O O . LEU A 1 90 ? -1.879 9.901 9.161 1.00 88.12 90 LEU A O 1
ATOM 726 N N . GLN A 1 91 ? -0.666 11.711 9.679 1.00 89.56 91 GLN A N 1
ATOM 727 C CA . GLN A 1 91 ? -0.690 12.253 8.316 1.00 89.56 91 GLN A CA 1
ATOM 728 C C . GLN A 1 91 ? -0.079 11.302 7.275 1.00 89.56 91 GLN A C 1
ATOM 730 O O . GLN A 1 91 ? -0.553 11.268 6.141 1.00 89.56 91 GLN A O 1
ATOM 735 N N . ASP A 1 92 ? 0.945 10.519 7.624 1.00 86.56 92 ASP A N 1
ATOM 736 C CA . ASP A 1 92 ? 1.570 9.590 6.677 1.00 86.56 92 ASP A CA 1
ATOM 737 C C . ASP A 1 92 ? 0.646 8.414 6.338 1.00 86.56 92 ASP A C 1
ATOM 739 O O . ASP A 1 92 ? 0.566 8.016 5.177 1.00 86.56 92 ASP A O 1
ATOM 743 N N . VAL A 1 93 ? -0.140 7.943 7.310 1.00 86.94 93 VAL A N 1
ATOM 744 C CA . VAL A 1 93 ? -1.200 6.947 7.083 1.00 86.94 93 VAL A CA 1
ATOM 745 C C . VAL A 1 93 ? -2.296 7.533 6.187 1.00 86.94 93 VAL A C 1
ATOM 747 O O . VAL A 1 93 ? -2.694 6.902 5.210 1.00 86.94 93 VAL A O 1
ATOM 750 N N . ASN A 1 94 ? -2.734 8.772 6.444 1.00 87.25 94 ASN A N 1
ATOM 751 C CA . ASN A 1 94 ? -3.758 9.437 5.626 1.00 87.25 94 ASN A CA 1
ATOM 752 C C . ASN A 1 94 ? -3.361 9.565 4.149 1.00 87.25 94 ASN A C 1
ATOM 754 O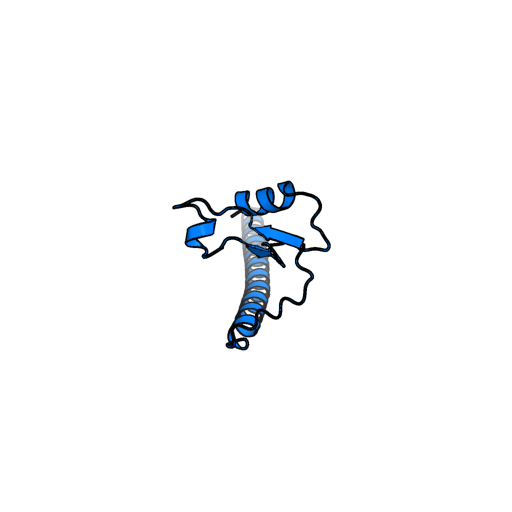 O . ASN A 1 94 ? -4.206 9.373 3.276 1.00 87.25 94 ASN A O 1
ATOM 758 N N . LYS A 1 95 ? -2.089 9.852 3.847 1.00 86.69 95 LYS A N 1
ATOM 759 C CA . LYS A 1 95 ? -1.605 9.923 2.456 1.00 86.69 95 LYS A CA 1
ATOM 760 C C . LYS A 1 95 ? -1.762 8.590 1.724 1.00 86.69 95 LYS A C 1
ATOM 762 O O . LYS A 1 95 ? -2.134 8.589 0.556 1.00 86.69 95 LYS A O 1
ATOM 767 N N . VAL A 1 96 ? -1.494 7.472 2.403 1.00 84.75 96 VAL A N 1
ATOM 768 C CA . VAL A 1 96 ? -1.653 6.125 1.829 1.00 84.75 96 VAL A CA 1
ATOM 769 C C . VAL A 1 96 ? -3.127 5.822 1.562 1.00 84.75 96 VAL A C 1
ATOM 771 O O . VAL A 1 96 ? -3.461 5.321 0.490 1.00 84.75 96 VAL A O 1
ATOM 774 N N . VAL A 1 97 ? -4.013 6.184 2.497 1.00 84.62 97 VAL A N 1
ATOM 775 C CA . VAL A 1 97 ? -5.466 6.000 2.337 1.00 84.62 97 VAL A CA 1
ATOM 776 C C . VAL A 1 97 ? -6.011 6.830 1.173 1.00 84.62 97 VAL A C 1
ATOM 778 O O . VAL A 1 97 ? -6.814 6.325 0.402 1.00 84.62 97 VAL A O 1
ATOM 781 N N . GLN A 1 98 ? -5.567 8.080 1.009 1.00 81.75 98 GLN A N 1
ATOM 782 C CA . GLN A 1 98 ? -6.015 8.949 -0.091 1.00 81.75 98 GLN A CA 1
ATOM 783 C C . GLN A 1 98 ? -5.505 8.518 -1.471 1.00 81.75 98 GLN A C 1
ATOM 785 O O . GLN A 1 98 ? -6.084 8.910 -2.481 1.00 81.75 98 GLN A O 1
ATOM 790 N N . ALA A 1 99 ? -4.404 7.769 -1.524 1.00 71.12 99 ALA A N 1
ATOM 791 C CA . ALA A 1 99 ? -3.834 7.263 -2.768 1.00 71.12 99 ALA A CA 1
ATOM 792 C C . ALA A 1 99 ? -4.460 5.934 -3.235 1.00 71.12 99 ALA A C 1
ATOM 794 O O . ALA A 1 99 ? -4.096 5.464 -4.315 1.00 71.12 99 ALA A O 1
ATOM 795 N N . SER A 1 100 ? -5.345 5.332 -2.428 1.00 57.97 100 SER A N 1
ATOM 796 C CA . SER A 1 100 ? -5.978 4.027 -2.679 1.00 57.97 100 SER A CA 1
ATOM 797 C C . SER A 1 100 ? -7.416 4.142 -3.177 1.00 57.97 100 SER A C 1
ATOM 799 O O . SER A 1 100 ? -8.092 5.140 -2.841 1.00 57.97 100 SER A O 1
#